Protein AF-A0A2N0NXT6-F1 (afdb_monomer_lite)

Foldseek 3Di:
DLVVVCVQPPLDDDPPDDNDDLVVLLVVVVVVVVVVDDPDLVVLLVNCVVCVVCCVPCVVSSLVSSCVNVPDDDSVVSVVVSVVVVVVVVPD

Structure (mmCIF, N/CA/C/O backbone):
data_AF-A0A2N0NXT6-F1
#
_entry.id   AF-A0A2N0NXT6-F1
#
loop_
_atom_site.group_PDB
_atom_site.id
_atom_site.type_symbol
_atom_site.label_atom_id
_atom_site.label_alt_id
_atom_site.label_comp_id
_atom_site.label_asym_id
_atom_site.label_entity_id
_atom_site.label_seq_id
_atom_site.pdbx_PDB_ins_code
_atom_site.Cartn_x
_atom_site.Cartn_y
_atom_site.Cartn_z
_atom_site.occupancy
_atom_site.B_iso_or_equiv
_atom_site.auth_seq_id
_atom_site.auth_comp_id
_atom_site.auth_asym_id
_atom_site.auth_atom_id
_atom_site.pdbx_PDB_model_num
ATOM 1 N N . MET A 1 1 ? -0.189 -9.521 5.772 1.00 83.12 1 MET A N 1
ATOM 2 C CA . MET A 1 1 ? -0.380 -8.556 4.663 1.00 83.12 1 MET A CA 1
ATOM 3 C C . MET A 1 1 ? 0.948 -8.136 4.039 1.00 83.12 1 MET A C 1
ATOM 5 O O . MET A 1 1 ? 1.040 -8.196 2.827 1.00 83.12 1 MET A O 1
ATOM 9 N N . GLN A 1 2 ? 1.989 -7.802 4.818 1.00 82.00 2 GLN A N 1
ATOM 10 C CA . GLN A 1 2 ? 3.315 -7.433 4.279 1.00 82.00 2 GLN A CA 1
ATOM 11 C C . GLN A 1 2 ? 3.912 -8.456 3.295 1.00 82.00 2 GLN A C 1
ATOM 13 O O . GLN A 1 2 ? 4.411 -8.059 2.252 1.00 82.00 2 GLN A O 1
ATOM 18 N N . GLY A 1 3 ? 3.801 -9.761 3.580 1.00 87.19 3 GLY A N 1
ATOM 19 C CA . GLY A 1 3 ? 4.289 -10.810 2.674 1.00 87.19 3 GLY A CA 1
ATOM 20 C C . GLY A 1 3 ? 3.689 -10.739 1.265 1.00 87.19 3 GLY A C 1
ATOM 21 O O . GLY A 1 3 ? 4.429 -10.797 0.295 1.00 87.19 3 GLY A O 1
ATOM 22 N N . GLU A 1 4 ? 2.377 -10.521 1.141 1.00 89.19 4 GLU A N 1
ATOM 23 C CA . GLU A 1 4 ? 1.732 -10.340 -0.171 1.00 89.19 4 GLU A CA 1
ATOM 24 C C . GLU A 1 4 ? 2.188 -9.057 -0.866 1.00 89.19 4 GLU A C 1
ATOM 26 O O . GLU A 1 4 ? 2.409 -9.044 -2.073 1.00 89.19 4 GLU A O 1
ATOM 31 N N . LEU A 1 5 ? 2.386 -7.974 -0.109 1.00 89.94 5 LEU A N 1
ATOM 32 C CA . LEU A 1 5 ? 2.908 -6.739 -0.687 1.00 89.94 5 LEU A CA 1
ATOM 33 C C . LEU A 1 5 ? 4.330 -6.917 -1.230 1.00 89.94 5 LEU A C 1
ATOM 35 O O . LEU A 1 5 ? 4.633 -6.329 -2.256 1.00 89.94 5 LEU A O 1
ATOM 39 N N . LEU A 1 6 ? 5.175 -7.748 -0.609 1.00 91.31 6 LEU A N 1
ATOM 40 C CA . LEU A 1 6 ? 6.506 -8.087 -1.137 1.00 91.31 6 LEU A CA 1
ATOM 41 C C . LEU A 1 6 ? 6.444 -8.916 -2.427 1.00 91.31 6 LEU A C 1
ATOM 43 O O . LEU A 1 6 ? 7.375 -8.863 -3.225 1.00 91.31 6 LEU A O 1
ATOM 47 N N . ILE A 1 7 ? 5.369 -9.679 -2.641 1.00 90.62 7 ILE A N 1
ATOM 48 C CA . ILE A 1 7 ? 5.150 -10.413 -3.896 1.00 90.62 7 ILE A CA 1
ATOM 49 C C . ILE A 1 7 ? 4.758 -9.438 -5.013 1.00 90.62 7 ILE A C 1
ATOM 51 O O . ILE A 1 7 ? 5.236 -9.558 -6.137 1.00 90.62 7 ILE A O 1
ATOM 55 N N . ILE A 1 8 ? 3.902 -8.461 -4.702 1.00 91.81 8 ILE A N 1
ATOM 56 C CA . ILE A 1 8 ? 3.437 -7.445 -5.659 1.00 91.81 8 ILE A CA 1
ATOM 57 C C . ILE A 1 8 ? 4.552 -6.432 -5.973 1.00 91.81 8 ILE A C 1
ATOM 59 O O . ILE A 1 8 ? 4.779 -6.080 -7.132 1.00 91.81 8 ILE A O 1
ATOM 63 N N . PHE A 1 9 ? 5.263 -5.993 -4.936 1.00 92.50 9 PHE A N 1
ATOM 64 C CA . PHE A 1 9 ? 6.336 -5.009 -4.969 1.00 92.50 9 PHE A CA 1
ATOM 65 C C . PHE A 1 9 ? 7.626 -5.647 -4.430 1.00 92.50 9 PHE A C 1
ATOM 67 O O . PHE A 1 9 ? 7.981 -5.457 -3.267 1.00 92.50 9 PHE A O 1
ATOM 74 N N . PRO A 1 10 ? 8.346 -6.435 -5.241 1.00 90.94 10 PRO A N 1
ATOM 75 C CA . PRO A 1 10 ? 9.596 -7.049 -4.809 1.00 90.94 10 PRO A CA 1
ATOM 76 C C . PRO A 1 10 ? 10.632 -5.965 -4.484 1.00 90.94 10 PRO A C 1
ATOM 78 O O . PRO A 1 10 ? 10.791 -5.053 -5.289 1.00 90.94 10 PRO A O 1
ATOM 81 N N . PRO A 1 11 ? 11.374 -6.040 -3.362 1.00 85.75 11 PRO A N 1
ATOM 82 C CA . PRO A 1 11 ? 12.351 -5.012 -2.976 1.00 85.75 11 PRO A CA 1
ATOM 83 C C . PRO A 1 11 ? 13.455 -4.836 -4.027 1.00 85.75 11 PRO A C 1
ATOM 85 O O . PRO A 1 11 ? 13.901 -3.721 -4.276 1.00 85.75 11 PRO A O 1
ATOM 88 N N . THR A 1 12 ? 13.814 -5.929 -4.703 1.00 88.12 12 THR A N 1
ATOM 89 C CA . THR A 1 12 ? 14.685 -5.929 -5.879 1.00 88.12 12 THR A CA 1
ATOM 90 C C . THR A 1 12 ? 13.909 -6.530 -7.050 1.00 88.12 12 THR A C 1
ATOM 92 O O . THR A 1 12 ? 13.863 -7.758 -7.172 1.00 88.12 12 THR A O 1
ATOM 95 N N . PRO A 1 13 ? 13.255 -5.708 -7.887 1.00 86.69 13 PRO A N 1
ATOM 96 C CA . PRO A 1 13 ? 12.541 -6.204 -9.052 1.00 86.69 13 PRO A CA 1
ATOM 97 C C . PRO A 1 13 ? 13.469 -6.952 -10.008 1.00 86.69 13 PRO A C 1
ATOM 99 O O . PRO A 1 13 ? 14.572 -6.495 -10.313 1.00 86.69 13 PRO A O 1
ATOM 102 N N . ALA A 1 14 ? 13.017 -8.110 -10.484 1.00 88.75 14 ALA A N 1
ATOM 103 C CA . ALA A 1 14 ? 13.671 -8.805 -11.582 1.00 88.75 14 ALA A CA 1
ATOM 104 C C . ALA A 1 14 ? 13.423 -8.056 -12.903 1.00 88.75 14 ALA A C 1
ATOM 106 O O . ALA A 1 14 ? 12.508 -7.243 -13.008 1.00 88.75 14 ALA A O 1
ATOM 107 N N . SER A 1 15 ? 14.229 -8.325 -13.930 1.00 89.06 15 SER A N 1
ATOM 108 C CA . SER A 1 15 ? 14.126 -7.635 -15.227 1.00 89.06 15 SER A CA 1
ATOM 109 C C . SER A 1 15 ? 12.794 -7.860 -15.953 1.00 89.06 15 SER A C 1
ATOM 111 O O . SER A 1 15 ? 12.441 -7.088 -16.837 1.00 89.06 15 SER A O 1
ATOM 113 N N . ASP A 1 16 ? 12.094 -8.943 -15.623 1.00 91.31 16 ASP A N 1
ATOM 114 C CA . ASP A 1 16 ? 10.778 -9.321 -16.140 1.00 91.31 16 ASP A CA 1
ATOM 115 C C . ASP A 1 16 ? 9.620 -8.839 -15.249 1.00 91.31 16 ASP A C 1
ATOM 117 O O . ASP A 1 16 ? 8.456 -9.061 -15.583 1.00 91.31 16 ASP A O 1
ATOM 121 N N . TRP A 1 17 ? 9.911 -8.164 -14.131 1.00 92.25 17 TRP A N 1
ATOM 122 C CA . TRP A 1 17 ? 8.876 -7.575 -13.292 1.00 92.25 17 TRP A CA 1
ATOM 123 C C . TRP A 1 17 ? 8.223 -6.388 -14.000 1.00 92.25 17 TRP A C 1
ATOM 125 O O . TRP A 1 17 ? 8.886 -5.448 -14.4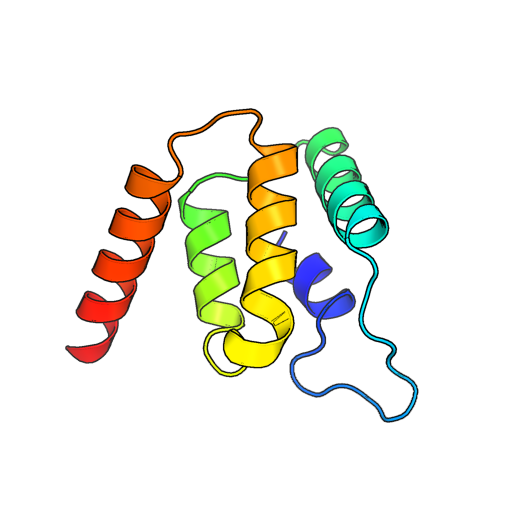40 1.00 92.25 17 TRP A O 1
ATOM 135 N N . SER A 1 18 ? 6.896 -6.419 -14.066 1.00 91.38 18 SER A N 1
ATOM 136 C CA . SER A 1 18 ? 6.076 -5.310 -14.537 1.00 91.38 18 SER A CA 1
ATOM 137 C C . SER A 1 18 ? 5.447 -4.581 -13.359 1.00 91.38 18 SER A C 1
ATOM 139 O O . SER A 1 18 ? 4.872 -5.224 -12.476 1.00 91.38 18 SER A O 1
ATOM 141 N N . PHE A 1 19 ? 5.471 -3.250 -13.399 1.00 92.75 19 PHE A N 1
ATOM 142 C CA . PHE A 1 19 ? 4.770 -2.424 -12.421 1.00 92.75 19 PHE A CA 1
ATOM 143 C C . PHE A 1 19 ? 3.274 -2.801 -12.371 1.00 92.75 19 PHE A C 1
ATOM 145 O O . PHE A 1 19 ? 2.638 -2.895 -13.427 1.00 92.75 19 PHE A O 1
ATOM 152 N N . PRO A 1 20 ? 2.699 -3.058 -11.183 1.00 93.12 20 PRO A N 1
ATOM 153 C CA . PRO A 1 20 ? 1.337 -3.562 -11.069 1.00 93.12 20 PRO A CA 1
ATOM 154 C C . PRO A 1 20 ? 0.298 -2.479 -11.375 1.00 93.12 20 PRO A C 1
ATOM 156 O O . PRO A 1 20 ? 0.491 -1.302 -11.080 1.00 93.12 20 PRO A O 1
ATOM 159 N N . PHE A 1 21 ? -0.853 -2.893 -11.904 1.00 94.56 21 PHE A N 1
ATOM 160 C CA . PHE A 1 21 ? -2.028 -2.026 -12.014 1.00 94.56 21 PHE A CA 1
ATOM 161 C C . PHE A 1 21 ? -2.717 -1.875 -10.656 1.00 94.56 21 PHE A C 1
ATOM 163 O O . PHE A 1 21 ? -2.759 -2.821 -9.864 1.00 94.56 21 PHE A O 1
ATOM 170 N N . ILE A 1 22 ? -3.308 -0.710 -10.392 1.00 94.25 22 ILE A N 1
ATOM 171 C CA . ILE A 1 22 ? -3.945 -0.418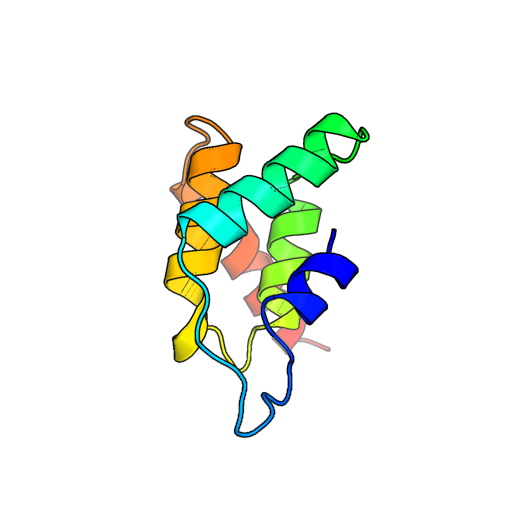 -9.102 1.00 94.25 22 ILE A CA 1
ATOM 172 C C . ILE A 1 22 ? -5.076 -1.403 -8.776 1.00 94.25 22 ILE A C 1
ATOM 174 O O . ILE A 1 22 ? -5.195 -1.856 -7.638 1.00 94.25 22 ILE A O 1
ATOM 178 N N . GLU A 1 23 ? -5.849 -1.829 -9.775 1.00 95.69 23 GLU A N 1
ATOM 179 C CA . GLU A 1 23 ? -6.935 -2.799 -9.624 1.00 95.69 23 GLU A CA 1
ATOM 180 C C . GLU A 1 23 ? -6.420 -4.158 -9.140 1.00 95.69 23 GLU A C 1
ATOM 182 O O . GLU A 1 23 ? -7.086 -4.831 -8.349 1.00 95.69 23 GLU A O 1
ATOM 187 N N . MET A 1 24 ? -5.217 -4.554 -9.568 1.00 94.88 24 MET A N 1
ATOM 188 C CA . MET A 1 24 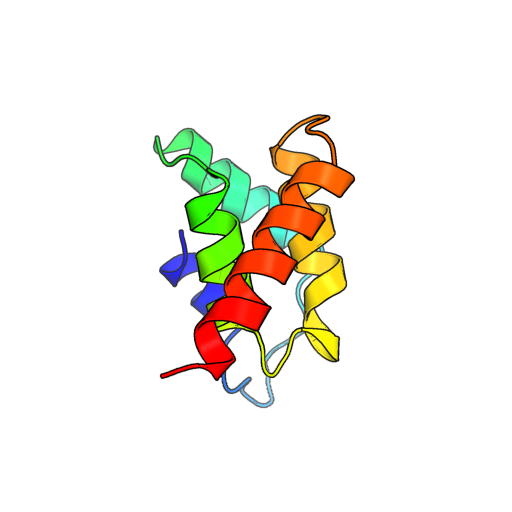? -4.570 -5.783 -9.109 1.00 94.88 24 MET A CA 1
ATOM 189 C C . MET A 1 24 ? -4.181 -5.669 -7.633 1.00 94.88 24 MET A C 1
ATOM 191 O O . MET A 1 24 ? -4.454 -6.589 -6.861 1.00 94.88 24 MET A O 1
ATOM 195 N N . VAL A 1 25 ? -3.599 -4.538 -7.220 1.00 95.19 25 VAL A N 1
ATOM 196 C CA . VAL A 1 25 ? -3.220 -4.294 -5.817 1.00 95.19 25 VAL A CA 1
ATOM 197 C C . VAL A 1 25 ? -4.458 -4.303 -4.916 1.00 95.19 25 VAL A C 1
ATOM 199 O O . VAL A 1 25 ? -4.481 -5.004 -3.904 1.00 95.19 25 VAL A O 1
ATOM 202 N N . ILE A 1 26 ? -5.518 -3.594 -5.314 1.00 94.81 26 ILE A N 1
ATOM 203 C CA . ILE A 1 26 ? -6.797 -3.560 -4.592 1.00 94.81 26 ILE A CA 1
ATOM 204 C C . ILE A 1 26 ? -7.393 -4.966 -4.487 1.00 94.81 26 ILE A C 1
ATOM 206 O O . ILE A 1 26 ? -7.793 -5.372 -3.397 1.00 94.81 26 ILE A O 1
ATOM 210 N N . SER A 1 27 ? -7.416 -5.729 -5.583 1.00 95.12 27 SER A N 1
ATOM 211 C CA . SER A 1 27 ? -7.968 -7.091 -5.590 1.00 95.12 27 SER A CA 1
ATOM 212 C C . SER A 1 27 ? -7.236 -8.001 -4.603 1.00 95.12 27 SER A C 1
ATOM 214 O O . SER A 1 27 ? -7.879 -8.679 -3.805 1.00 95.12 27 SER A O 1
ATOM 216 N N . ARG A 1 28 ? -5.897 -7.952 -4.568 1.00 94.69 28 ARG A N 1
ATOM 217 C CA . ARG A 1 28 ? -5.091 -8.725 -3.606 1.00 94.69 28 ARG A CA 1
ATOM 218 C C . ARG A 1 28 ? -5.329 -8.306 -2.157 1.00 94.69 28 ARG A C 1
ATOM 220 O O . ARG A 1 28 ? -5.448 -9.153 -1.273 1.00 94.69 28 ARG A O 1
ATOM 227 N N . LEU A 1 29 ? -5.439 -7.006 -1.893 1.00 93.88 29 LEU A N 1
ATOM 228 C CA . LEU A 1 29 ? -5.766 -6.512 -0.554 1.00 93.88 29 LEU A CA 1
ATOM 229 C C . LEU A 1 29 ? -7.178 -6.932 -0.118 1.00 93.88 29 LEU A C 1
ATOM 231 O O . LEU A 1 29 ? -7.369 -7.311 1.039 1.00 93.88 29 LEU A O 1
ATOM 235 N N . ALA A 1 30 ? -8.149 -6.911 -1.033 1.00 94.25 30 ALA A N 1
ATOM 236 C CA . ALA A 1 30 ? -9.512 -7.364 -0.779 1.00 94.25 30 ALA A CA 1
ATOM 237 C C . ALA A 1 30 ? -9.577 -8.876 -0.506 1.00 94.25 30 ALA A C 1
ATOM 239 O O . ALA A 1 30 ? -10.268 -9.292 0.422 1.00 94.25 30 ALA A O 1
ATOM 240 N N . GLU A 1 31 ? -8.820 -9.696 -1.245 1.00 95.12 31 GLU A N 1
ATOM 241 C CA . GLU A 1 31 ? -8.675 -11.137 -0.984 1.00 95.12 31 GLU A CA 1
ATOM 242 C C . GLU A 1 31 ? -8.198 -11.397 0.449 1.00 95.12 31 GLU A C 1
ATOM 244 O O . GLU A 1 31 ? -8.813 -12.175 1.178 1.00 95.12 31 GLU A O 1
ATOM 249 N N . LEU A 1 32 ? -7.157 -10.691 0.898 1.00 93.75 32 LEU A N 1
ATOM 250 C CA . LEU A 1 32 ? -6.668 -10.805 2.272 1.00 93.75 32 LEU A CA 1
ATOM 251 C C . LEU A 1 32 ? -7.728 -10.398 3.299 1.00 93.75 32 LEU A C 1
ATOM 253 O O . LEU A 1 32 ? -7.889 -11.062 4.322 1.00 93.75 32 LEU A O 1
ATOM 257 N N . ILE A 1 33 ? -8.478 -9.331 3.042 1.00 92.88 33 ILE A N 1
ATOM 258 C CA . ILE A 1 33 ? -9.552 -8.910 3.949 1.00 92.88 33 ILE A CA 1
ATOM 259 C C . ILE A 1 33 ? -10.651 -9.968 4.038 1.00 92.88 33 ILE A C 1
ATOM 261 O O . ILE A 1 33 ? -11.100 -10.291 5.137 1.00 92.88 33 ILE A O 1
ATOM 265 N N . ASN A 1 34 ? -11.021 -10.576 2.911 1.00 94.12 34 ASN A N 1
ATOM 266 C CA . ASN A 1 34 ? -11.993 -11.668 2.871 1.00 94.12 34 ASN A CA 1
ATOM 267 C C . ASN A 1 34 ? -11.506 -12.922 3.621 1.00 94.12 34 ASN A C 1
ATOM 269 O O . ASN A 1 34 ? -12.324 -13.676 4.142 1.00 94.12 34 ASN A O 1
ATOM 273 N N . LEU A 1 35 ? -10.189 -13.123 3.736 1.00 94.94 35 LEU A N 1
ATOM 274 C CA . LEU A 1 35 ? -9.572 -14.173 4.558 1.00 94.94 35 LEU A CA 1
ATOM 275 C C . LEU A 1 35 ? -9.486 -13.816 6.056 1.00 94.94 35 LEU A C 1
ATOM 277 O O . LEU A 1 35 ? -8.960 -14.599 6.847 1.00 94.94 35 LEU A O 1
ATOM 281 N N . GLY A 1 36 ? -9.997 -12.652 6.464 1.00 93.69 36 GLY A N 1
ATOM 282 C CA . GLY A 1 36 ? -10.032 -12.202 7.856 1.00 93.69 36 GLY A CA 1
ATOM 283 C C . GLY A 1 36 ? -8.849 -11.329 8.277 1.00 93.69 36 GLY A C 1
ATOM 284 O O . GLY A 1 36 ? -8.744 -10.973 9.454 1.00 93.69 36 GLY A O 1
ATOM 285 N N . PHE A 1 37 ? -7.963 -10.945 7.351 1.00 92.19 37 PHE A N 1
ATOM 286 C CA . PHE A 1 37 ? -6.960 -9.921 7.640 1.00 92.19 37 PHE A CA 1
ATOM 287 C C . PHE A 1 37 ? -7.610 -8.534 7.734 1.00 92.19 37 PHE A C 1
ATOM 289 O O . PHE A 1 37 ? -8.682 -8.272 7.200 1.00 92.19 37 PHE A O 1
ATOM 296 N N . SER A 1 38 ? -6.947 -7.610 8.427 1.00 90.06 38 SER A N 1
ATOM 297 C CA . SER A 1 38 ? -7.445 -6.248 8.612 1.00 90.06 38 SER A CA 1
ATOM 298 C C . SER A 1 38 ? -6.344 -5.243 8.306 1.00 90.06 38 SER A C 1
ATOM 300 O O . SER A 1 38 ? -5.267 -5.295 8.904 1.00 90.06 38 SER A O 1
ATOM 302 N N . LEU A 1 39 ? -6.634 -4.314 7.394 1.00 88.62 39 LEU A N 1
ATOM 303 C CA . LEU A 1 39 ? -5.741 -3.224 7.013 1.00 88.62 39 LEU A CA 1
ATOM 304 C C . LEU A 1 39 ? -5.822 -2.082 8.041 1.00 88.62 39 LEU A C 1
ATOM 306 O O . LEU A 1 39 ? -6.417 -1.031 7.807 1.00 88.62 39 LEU A O 1
ATOM 310 N N . LYS A 1 40 ? -5.275 -2.332 9.231 1.00 89.25 40 LYS A N 1
ATOM 311 C CA . LYS A 1 40 ? -5.197 -1.351 10.321 1.00 89.25 40 LYS A CA 1
ATOM 312 C C . LYS A 1 40 ? -4.103 -0.317 10.052 1.00 89.25 40 LYS A C 1
ATOM 314 O O . LYS A 1 40 ? -3.167 -0.580 9.303 1.00 89.25 40 LYS A O 1
ATOM 319 N N . ASP A 1 41 ? -4.175 0.822 10.739 1.00 87.44 41 ASP A N 1
ATOM 320 C CA . ASP A 1 41 ? -3.187 1.900 10.601 1.00 87.44 41 ASP A CA 1
ATOM 321 C C . ASP A 1 41 ? -1.740 1.420 10.820 1.00 87.44 41 ASP A C 1
ATOM 323 O O . ASP A 1 41 ? -0.859 1.826 10.073 1.00 87.44 41 ASP A O 1
ATOM 327 N N . ASN A 1 42 ? -1.486 0.532 11.791 1.00 87.06 42 ASN A N 1
ATOM 328 C CA . ASN A 1 42 ? -0.143 -0.015 12.015 1.00 87.06 42 ASN A CA 1
ATOM 329 C C . ASN A 1 42 ? 0.332 -0.880 10.840 1.00 87.06 42 ASN A C 1
ATOM 331 O O . ASN A 1 42 ? 1.463 -0.735 10.414 1.00 87.06 42 ASN A O 1
ATOM 335 N N . VAL A 1 43 ? -0.546 -1.702 10.255 1.00 89.62 43 VAL A N 1
ATOM 336 C CA . VAL A 1 43 ? -0.214 -2.515 9.072 1.00 89.62 43 VAL A CA 1
ATOM 337 C C . VAL A 1 43 ? 0.144 -1.630 7.877 1.00 89.62 43 VAL A C 1
ATOM 339 O O . VAL A 1 43 ? 1.051 -1.967 7.121 1.00 89.62 43 VAL A O 1
ATOM 342 N N . ILE A 1 44 ? -0.553 -0.502 7.710 1.00 89.62 44 ILE A N 1
ATOM 343 C CA . ILE A 1 44 ? -0.248 0.475 6.658 1.00 89.62 44 ILE A CA 1
ATOM 344 C C . ILE A 1 44 ? 1.108 1.139 6.919 1.00 89.62 44 ILE A C 1
ATOM 346 O O . ILE A 1 44 ? 1.937 1.195 6.019 1.00 89.62 44 ILE A O 1
ATOM 350 N N . ILE A 1 45 ? 1.346 1.613 8.145 1.00 88.50 45 ILE A N 1
ATOM 351 C CA . ILE A 1 45 ? 2.612 2.247 8.535 1.00 88.50 45 ILE A CA 1
ATOM 352 C C . ILE A 1 45 ? 3.783 1.273 8.348 1.00 88.50 45 ILE A C 1
ATOM 354 O O . ILE A 1 45 ? 4.768 1.629 7.707 1.00 88.50 45 ILE A O 1
ATOM 358 N N . ASP A 1 46 ? 3.647 0.029 8.811 1.00 88.94 46 ASP A N 1
ATOM 359 C CA . ASP A 1 46 ? 4.671 -1.008 8.672 1.00 88.94 46 ASP A CA 1
ATOM 360 C C . ASP A 1 46 ? 4.948 -1.349 7.196 1.00 88.94 46 ASP A C 1
ATOM 362 O O . ASP A 1 46 ? 6.082 -1.649 6.825 1.00 88.94 46 ASP A O 1
ATOM 366 N N . ALA A 1 47 ? 3.925 -1.314 6.333 1.00 90.25 47 ALA A N 1
ATOM 367 C CA . ALA A 1 47 ? 4.093 -1.508 4.894 1.00 90.25 47 ALA A CA 1
ATOM 368 C C . ALA A 1 47 ? 4.821 -0.329 4.235 1.00 90.25 47 ALA A C 1
ATOM 370 O O . ALA A 1 47 ? 5.719 -0.549 3.428 1.00 90.25 47 ALA A O 1
ATOM 371 N N . LEU A 1 48 ? 4.473 0.910 4.592 1.00 89.75 48 LEU A N 1
ATOM 372 C CA . LEU A 1 48 ? 5.147 2.100 4.070 1.00 89.75 48 LEU A CA 1
ATOM 373 C C . LEU A 1 48 ? 6.619 2.147 4.500 1.00 89.75 48 LEU A C 1
ATOM 375 O O . LEU A 1 48 ? 7.474 2.433 3.670 1.00 89.75 48 LEU A O 1
ATOM 379 N N . HIS A 1 49 ? 6.931 1.787 5.749 1.00 88.19 49 HIS A N 1
ATOM 380 C CA . HIS A 1 49 ? 8.317 1.647 6.211 1.00 88.19 49 HIS A CA 1
ATOM 381 C C . HIS A 1 49 ? 9.082 0.563 5.452 1.00 88.19 49 HIS A C 1
ATOM 383 O O . HIS A 1 49 ? 10.223 0.769 5.051 1.00 88.19 49 HIS A O 1
ATOM 389 N N . MET A 1 50 ? 8.453 -0.587 5.201 1.00 89.19 50 MET A N 1
ATOM 390 C CA . MET A 1 50 ? 9.078 -1.676 4.444 1.00 89.19 50 MET A CA 1
ATOM 391 C C . MET A 1 50 ? 9.503 -1.246 3.030 1.00 89.19 50 MET A C 1
ATOM 393 O O . MET A 1 50 ? 10.488 -1.758 2.498 1.00 89.19 50 MET A O 1
ATOM 397 N N . PHE A 1 51 ? 8.789 -0.286 2.441 1.00 90.44 51 PHE A N 1
ATOM 398 C CA . PHE A 1 51 ? 9.056 0.248 1.109 1.00 90.44 51 PHE A CA 1
ATOM 399 C C . PHE A 1 51 ? 9.649 1.654 1.102 1.00 90.44 51 PHE A C 1
ATOM 401 O O . PHE A 1 51 ? 9.685 2.260 0.039 1.00 90.44 51 PHE A O 1
ATOM 408 N N . GLU A 1 52 ? 10.145 2.164 2.234 1.00 89.38 52 GLU A N 1
ATOM 409 C CA . GLU A 1 52 ? 10.590 3.559 2.385 1.00 89.38 52 GLU A CA 1
ATOM 410 C C . GLU A 1 52 ? 11.519 4.022 1.250 1.00 89.38 52 GLU A C 1
ATOM 412 O O . GLU A 1 52 ? 11.299 5.064 0.640 1.00 89.38 52 GLU A O 1
ATOM 417 N N . HIS A 1 53 ? 12.493 3.181 0.898 1.00 89.75 53 HIS A N 1
ATOM 418 C CA . HIS A 1 53 ? 13.481 3.412 -0.161 1.00 89.75 53 HIS A CA 1
ATOM 419 C C . HIS A 1 53 ? 12.930 3.405 -1.600 1.00 89.75 53 HIS A C 1
ATOM 421 O O . HIS A 1 53 ? 13.679 3.716 -2.520 1.00 89.75 53 HIS A O 1
ATOM 427 N N . ARG A 1 54 ? 11.668 3.009 -1.800 1.00 91.44 54 ARG A N 1
ATOM 428 C CA . ARG A 1 54 ? 10.971 2.948 -3.099 1.00 91.44 54 ARG A CA 1
ATOM 429 C C . ARG A 1 54 ? 9.644 3.702 -3.099 1.00 91.44 54 ARG A C 1
ATOM 431 O O . ARG A 1 54 ? 8.849 3.548 -4.024 1.00 91.44 54 ARG A O 1
ATOM 438 N N . LEU A 1 55 ? 9.347 4.489 -2.062 1.00 91.19 55 LEU A N 1
ATOM 439 C CA . LEU A 1 55 ? 8.083 5.229 -1.995 1.00 91.19 55 LEU A CA 1
ATOM 440 C C . LEU A 1 55 ? 7.942 6.255 -3.128 1.00 91.19 55 LEU A C 1
ATOM 442 O O . LEU A 1 55 ? 6.821 6.573 -3.506 1.00 91.19 55 LEU A O 1
ATOM 446 N N . ASP A 1 56 ? 9.045 6.732 -3.697 1.00 92.06 56 ASP A N 1
ATOM 447 C CA . ASP A 1 56 ? 9.058 7.570 -4.899 1.00 92.06 56 ASP A CA 1
ATOM 448 C C . ASP A 1 56 ? 8.540 6.841 -6.149 1.00 92.06 56 ASP A C 1
ATOM 450 O O . ASP A 1 56 ? 7.972 7.468 -7.039 1.00 92.06 56 ASP A O 1
ATOM 454 N N . GLU A 1 57 ? 8.704 5.520 -6.207 1.00 92.75 57 GLU A N 1
ATOM 455 C CA . GLU A 1 57 ? 8.275 4.683 -7.326 1.00 92.75 57 GLU A CA 1
ATOM 456 C C . GLU A 1 57 ? 6.871 4.096 -7.109 1.00 92.75 57 GLU A C 1
ATOM 458 O O . GLU A 1 57 ? 6.046 4.094 -8.021 1.00 92.75 57 GLU A O 1
ATOM 463 N N . ILE A 1 58 ? 6.594 3.570 -5.910 1.00 93.50 58 ILE A N 1
ATOM 464 C CA . ILE A 1 58 ? 5.383 2.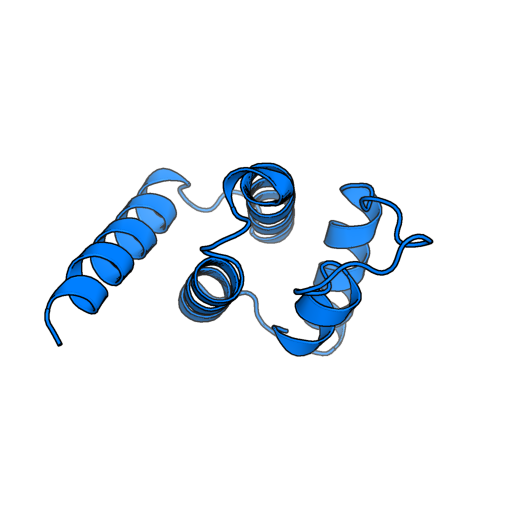773 -5.629 1.00 93.50 58 ILE A CA 1
ATOM 465 C C . ILE A 1 58 ? 4.460 3.393 -4.571 1.00 93.50 58 ILE A C 1
ATOM 467 O O . ILE A 1 58 ? 3.413 2.822 -4.258 1.00 93.50 58 ILE A O 1
ATOM 471 N N . GLY A 1 59 ? 4.831 4.535 -3.987 1.00 92.06 59 GLY A N 1
ATOM 472 C CA . GLY A 1 59 ? 4.107 5.138 -2.867 1.00 92.06 59 GLY A CA 1
ATOM 473 C C . GLY A 1 59 ? 2.681 5.543 -3.226 1.00 92.06 59 GLY A C 1
ATOM 474 O O . GLY A 1 59 ? 1.760 5.199 -2.487 1.00 92.06 59 GLY A O 1
ATOM 475 N N . ASP A 1 60 ? 2.488 6.192 -4.378 1.00 92.12 60 ASP A N 1
ATOM 476 C CA . ASP A 1 60 ? 1.173 6.670 -4.824 1.00 92.12 60 ASP A CA 1
ATOM 477 C C . ASP A 1 60 ? 0.186 5.509 -5.011 1.00 92.12 60 ASP A C 1
ATOM 479 O O . ASP A 1 60 ? -0.900 5.509 -4.431 1.00 92.12 60 ASP A O 1
ATOM 483 N N . ILE A 1 61 ? 0.590 4.455 -5.732 1.00 94.56 61 ILE A N 1
ATOM 484 C CA . ILE A 1 61 ? -0.273 3.289 -5.975 1.00 94.56 61 ILE A CA 1
ATOM 485 C C . ILE A 1 61 ? -0.582 2.513 -4.687 1.00 94.56 61 ILE A C 1
ATOM 487 O O . ILE A 1 61 ? -1.711 2.051 -4.503 1.00 94.56 61 ILE A O 1
ATOM 491 N N . LEU A 1 62 ? 0.391 2.375 -3.777 1.00 92.56 62 LEU A N 1
ATOM 492 C CA . LEU A 1 62 ? 0.176 1.746 -2.472 1.00 92.56 62 LEU A CA 1
ATOM 493 C C . LEU A 1 62 ? -0.824 2.552 -1.644 1.00 92.56 62 LEU A C 1
ATOM 495 O O . LEU A 1 62 ? -1.756 1.987 -1.068 1.00 92.56 62 LEU A O 1
ATOM 499 N N . TRP A 1 63 ? -0.636 3.869 -1.599 1.00 91.00 63 TRP A N 1
ATOM 500 C CA . TRP A 1 63 ? -1.490 4.771 -0.846 1.00 91.00 63 TRP A CA 1
ATOM 501 C C . TRP A 1 63 ? -2.926 4.766 -1.370 1.00 91.00 63 TRP A C 1
ATOM 503 O O . TRP A 1 63 ? -3.860 4.565 -0.588 1.00 91.00 63 TRP A O 1
ATOM 513 N N . ASP A 1 64 ? -3.108 4.890 -2.683 1.00 91.62 64 ASP A N 1
ATOM 514 C CA . ASP A 1 64 ? -4.426 4.875 -3.316 1.00 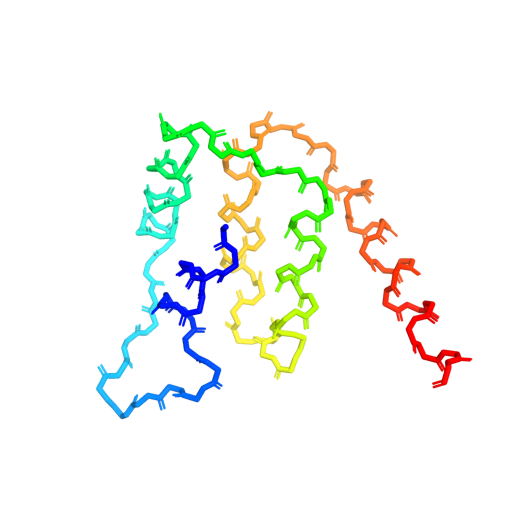91.62 64 ASP A CA 1
ATOM 515 C C . ASP A 1 64 ? -5.142 3.537 -3.107 1.00 91.62 64 ASP A C 1
ATOM 517 O O . ASP A 1 64 ? -6.331 3.513 -2.774 1.00 91.62 64 ASP A O 1
ATOM 521 N N . ALA A 1 65 ? -4.423 2.413 -3.201 1.00 93.06 65 ALA A N 1
ATOM 522 C CA . ALA A 1 65 ? -4.991 1.099 -2.921 1.00 93.06 65 ALA A CA 1
ATOM 523 C C . ALA A 1 65 ? -5.436 0.965 -1.453 1.00 93.06 65 ALA A C 1
ATOM 525 O O . ALA A 1 65 ? -6.529 0.460 -1.176 1.00 93.06 65 ALA A O 1
ATOM 526 N N . PHE A 1 66 ? -4.640 1.458 -0.496 1.00 91.31 66 PHE A N 1
ATOM 527 C CA . PHE A 1 66 ? -5.033 1.474 0.915 1.00 91.31 66 PHE A CA 1
ATOM 528 C C . PHE A 1 66 ? -6.268 2.345 1.160 1.00 91.31 66 PHE A C 1
ATOM 530 O O . PHE A 1 66 ? -7.158 1.945 1.916 1.00 91.31 66 PHE A O 1
ATOM 537 N N . LEU A 1 67 ? -6.357 3.511 0.517 1.00 89.00 67 LEU A N 1
ATOM 538 C CA . LEU A 1 67 ? -7.516 4.395 0.626 1.00 89.00 67 LEU A CA 1
ATOM 539 C C . LEU A 1 67 ? -8.781 3.779 0.025 1.00 89.00 67 LEU A C 1
ATOM 541 O O . LEU A 1 67 ? -9.838 3.843 0.660 1.00 89.00 67 LEU A O 1
ATOM 545 N N . ALA A 1 68 ? -8.668 3.152 -1.148 1.00 90.44 68 ALA A N 1
ATOM 546 C CA . ALA A 1 68 ? -9.774 2.471 -1.815 1.00 90.44 68 ALA A CA 1
ATOM 547 C C . ALA A 1 68 ? -10.369 1.367 -0.929 1.00 90.44 68 ALA A C 1
ATOM 549 O O . ALA A 1 68 ? -11.585 1.263 -0.778 1.00 90.44 68 ALA A O 1
ATOM 550 N N . ILE A 1 69 ? -9.508 0.595 -0.266 1.00 88.94 69 ILE A N 1
ATOM 551 C CA . ILE A 1 69 ? -9.918 -0.463 0.658 1.00 88.94 69 ILE A CA 1
ATOM 552 C C . ILE A 1 69 ? -10.516 0.103 1.953 1.00 88.94 69 ILE A C 1
ATOM 554 O O . ILE A 1 69 ? -11.519 -0.406 2.455 1.00 88.94 69 ILE A O 1
ATOM 558 N N . ARG A 1 70 ? -9.933 1.173 2.506 1.00 83.88 70 ARG A N 1
ATOM 559 C CA . ARG A 1 70 ? -10.346 1.737 3.802 1.00 83.88 70 ARG A CA 1
ATOM 560 C C . ARG A 1 70 ? -11.647 2.546 3.739 1.00 83.88 70 ARG A C 1
ATOM 562 O O . ARG A 1 70 ? -12.111 2.974 4.790 1.00 83.88 70 ARG A O 1
ATOM 569 N N . SER A 1 71 ? -12.236 2.756 2.556 1.00 66.62 71 SER A N 1
ATOM 570 C CA . SER A 1 71 ? -13.539 3.417 2.359 1.00 66.62 71 SER A CA 1
ATOM 571 C C . SER A 1 71 ? -13.727 4.675 3.233 1.00 66.62 71 SER A C 1
ATOM 573 O O . SER A 1 71 ? -14.488 4.675 4.198 1.00 66.62 71 SER A O 1
ATOM 575 N N . GLY A 1 72 ? -13.021 5.767 2.915 1.00 60.59 72 GLY A N 1
ATOM 576 C CA . GLY A 1 72 ? -13.328 7.101 3.466 1.00 60.59 72 GLY A CA 1
ATOM 577 C C . GLY A 1 72 ? -12.658 7.485 4.792 1.00 60.59 72 GLY A C 1
ATOM 578 O O . GLY A 1 72 ? -13.031 8.486 5.404 1.00 60.59 72 GLY A O 1
ATOM 579 N N . GLY A 1 73 ? -11.651 6.739 5.254 1.00 61.47 73 GLY A N 1
ATOM 580 C CA . GLY A 1 73 ? -10.852 7.165 6.407 1.00 61.47 73 GLY A CA 1
ATOM 581 C C . GLY A 1 73 ? -10.133 8.499 6.151 1.00 61.47 73 GLY A C 1
ATOM 582 O O . GLY A 1 73 ? -9.619 8.726 5.060 1.00 61.47 73 GLY A O 1
ATOM 583 N N . ASN A 1 74 ? -10.042 9.365 7.167 1.00 70.75 74 ASN A N 1
ATOM 584 C CA . ASN A 1 74 ? -9.370 10.664 7.057 1.00 70.75 74 ASN A CA 1
ATOM 585 C C . ASN A 1 74 ? -7.901 10.486 6.612 1.00 70.75 74 ASN A C 1
ATOM 587 O O . ASN A 1 74 ? -7.071 9.950 7.351 1.00 70.75 74 ASN A O 1
ATOM 591 N N . VAL A 1 75 ? -7.603 10.913 5.383 1.00 72.00 75 VAL A N 1
ATOM 592 C CA . VAL A 1 75 ? -6.285 10.804 4.733 1.00 72.00 75 VAL A CA 1
ATOM 593 C C . VAL A 1 75 ? -5.216 11.531 5.553 1.00 72.00 75 VAL A C 1
ATOM 595 O O . VAL A 1 75 ? -4.136 10.992 5.793 1.00 72.00 75 VAL A O 1
ATOM 598 N N . TYR A 1 76 ? -5.552 12.712 6.079 1.00 75.94 76 TYR A N 1
ATOM 599 C CA . TYR A 1 76 ? -4.635 13.538 6.862 1.00 75.94 76 TYR A CA 1
ATOM 600 C C . TYR A 1 76 ? -4.221 12.880 8.177 1.00 75.94 76 TYR A C 1
ATOM 602 O O . TYR A 1 76 ? -3.066 12.995 8.580 1.00 75.94 76 TYR A O 1
ATOM 610 N N . SER A 1 77 ? -5.135 12.179 8.859 1.00 80.06 77 SER A N 1
ATOM 611 C CA . SER A 1 77 ? -4.803 11.547 10.141 1.00 80.06 77 SER A CA 1
ATOM 612 C C . SER A 1 77 ? -3.839 10.374 9.970 1.00 80.06 77 SER A C 1
ATOM 614 O O . SER A 1 77 ? -2.973 10.174 10.819 1.00 80.06 77 SER A O 1
ATOM 616 N N . LEU A 1 78 ? -3.956 9.629 8.868 1.00 78.31 78 LEU A N 1
ATOM 617 C CA . LEU A 1 78 ? -3.055 8.526 8.551 1.00 78.31 78 LEU A CA 1
ATOM 618 C C . LEU A 1 78 ? -1.682 9.044 8.116 1.00 78.31 78 LEU A C 1
ATOM 620 O O . LEU A 1 78 ? -0.676 8.594 8.660 1.00 78.31 78 LEU A O 1
ATOM 624 N N . ALA A 1 79 ? -1.645 10.040 7.225 1.00 79.94 79 ALA A N 1
ATOM 625 C CA . ALA A 1 79 ? -0.398 10.671 6.801 1.00 79.94 79 ALA A CA 1
ATOM 626 C C . ALA A 1 79 ? 0.365 11.242 8.006 1.00 79.94 79 ALA A C 1
ATOM 628 O O . ALA A 1 79 ? 1.546 10.964 8.187 1.00 79.94 79 ALA A O 1
ATOM 629 N N . LEU A 1 80 ? -0.322 11.958 8.904 1.00 83.31 80 LEU A N 1
ATOM 630 C CA . LEU A 1 80 ? 0.295 12.511 10.111 1.00 83.31 80 LEU A CA 1
ATOM 631 C C . LEU A 1 80 ? 0.849 11.428 11.051 1.00 83.31 80 LEU A C 1
ATOM 633 O O . LEU A 1 80 ? 1.894 11.641 11.666 1.00 83.31 80 LEU A O 1
ATOM 637 N N . LYS A 1 81 ? 0.163 10.285 11.195 1.00 83.50 81 LYS A N 1
ATOM 638 C CA . LYS A 1 81 ? 0.671 9.152 11.989 1.00 83.50 81 LYS A CA 1
ATOM 639 C C . LYS A 1 81 ? 1.933 8.567 11.365 1.00 83.50 81 LYS A C 1
ATOM 641 O O . LYS A 1 81 ? 2.905 8.391 12.087 1.00 83.50 81 LYS A O 1
ATOM 646 N N . PHE A 1 82 ? 1.928 8.338 10.053 1.00 81.44 82 PHE A N 1
ATOM 647 C CA . PHE A 1 82 ? 3.102 7.852 9.332 1.00 81.44 82 PHE A CA 1
ATOM 648 C C . PHE A 1 82 ? 4.295 8.805 9.483 1.00 81.44 82 PHE A C 1
ATOM 650 O O . PHE A 1 82 ? 5.343 8.386 9.959 1.00 81.44 82 PHE A O 1
ATOM 657 N N . PHE A 1 83 ? 4.114 10.104 9.212 1.00 82.00 83 PHE A N 1
ATOM 658 C CA . PHE A 1 83 ? 5.176 11.103 9.393 1.00 82.00 83 PHE A CA 1
ATOM 659 C C . PHE A 1 83 ? 5.729 11.129 10.822 1.00 82.00 83 PHE A C 1
ATOM 661 O O . PHE A 1 83 ? 6.935 11.244 11.021 1.00 82.00 83 PHE A O 1
ATOM 668 N N . ARG A 1 84 ? 4.865 11.004 11.839 1.00 85.31 84 ARG A N 1
ATOM 669 C CA . ARG A 1 84 ? 5.316 10.938 13.236 1.00 85.31 84 ARG A CA 1
ATOM 670 C C . ARG A 1 84 ? 6.164 9.703 13.520 1.00 85.31 84 ARG A C 1
ATOM 672 O O . ARG A 1 84 ? 7.113 9.827 14.285 1.00 85.31 84 ARG A O 1
ATOM 679 N N . GLU A 1 85 ? 5.814 8.545 12.968 1.00 81.94 85 GLU A N 1
ATOM 680 C CA . GLU A 1 85 ? 6.612 7.323 13.131 1.00 81.94 85 GLU A CA 1
ATOM 681 C C . GLU A 1 85 ? 7.942 7.413 12.372 1.00 81.94 85 GLU A C 1
ATOM 683 O O . GLU A 1 85 ? 8.985 7.138 12.963 1.00 81.94 85 GLU A O 1
ATOM 688 N N . ALA A 1 86 ? 7.943 7.938 11.143 1.00 77.50 86 ALA A N 1
ATOM 689 C CA . ALA A 1 86 ? 9.167 8.205 10.384 1.00 77.50 86 ALA A CA 1
ATOM 690 C C . ALA A 1 86 ? 10.151 9.099 11.162 1.00 77.50 86 ALA A C 1
ATOM 692 O O . ALA A 1 86 ? 11.296 8.715 11.386 1.00 77.50 86 ALA A O 1
ATOM 693 N N . CYS A 1 87 ? 9.688 10.230 11.709 1.00 76.50 87 CYS A N 1
ATOM 694 C CA . CYS A 1 87 ? 10.543 11.122 12.502 1.00 76.50 87 CYS A CA 1
ATOM 695 C C . CYS A 1 87 ? 10.985 10.542 13.862 1.00 76.50 87 CYS A C 1
ATOM 697 O O . CYS A 1 87 ? 11.908 11.074 14.481 1.00 76.50 87 CYS A O 1
ATOM 699 N N . LYS A 1 88 ? 10.324 9.499 14.383 1.00 77.25 88 LYS A N 1
ATOM 700 C CA . LYS A 1 88 ? 10.787 8.793 15.593 1.00 77.25 88 LYS A CA 1
ATOM 701 C C . LYS A 1 88 ? 11.918 7.819 15.279 1.00 77.25 88 LYS A C 1
ATOM 703 O O . LYS A 1 88 ? 12.793 7.650 16.124 1.00 77.25 88 LYS A O 1
ATOM 708 N N . SER A 1 89 ? 11.893 7.199 14.100 1.00 60.00 89 SER A N 1
ATOM 709 C CA . SER A 1 89 ? 12.886 6.205 13.686 1.00 60.00 89 SER A CA 1
ATOM 710 C C . SER A 1 89 ? 14.295 6.796 13.536 1.00 60.00 89 SER A C 1
ATOM 712 O O . SER A 1 89 ? 15.269 6.101 13.794 1.00 60.00 89 SER A O 1
ATOM 714 N N . GLU A 1 90 ? 14.424 8.089 13.217 1.00 56.91 90 GLU A N 1
ATOM 715 C CA . GLU A 1 90 ? 15.719 8.785 13.072 1.00 56.91 90 GLU A CA 1
ATOM 716 C C . GLU A 1 90 ? 16.467 9.052 14.400 1.00 56.91 90 GLU A C 1
ATOM 718 O O . GLU A 1 90 ? 1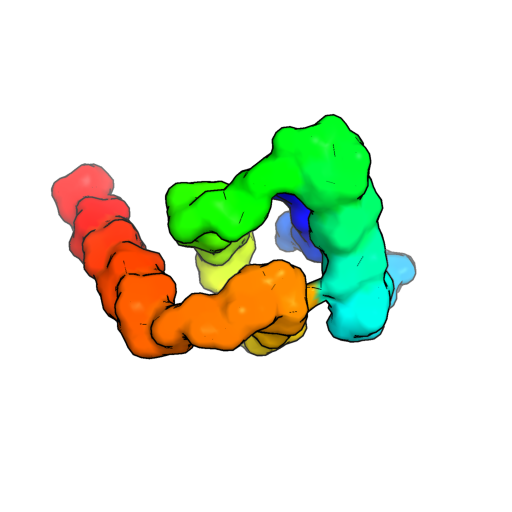7.530 9.673 14.396 1.00 56.91 90 GLU A O 1
ATOM 723 N N . ARG A 1 91 ? 15.928 8.638 15.559 1.00 49.03 91 ARG A N 1
ATOM 724 C CA . ARG A 1 91 ? 16.497 8.943 16.890 1.00 49.03 91 ARG A CA 1
ATOM 725 C C . ARG A 1 91 ? 17.147 7.768 17.631 1.00 49.03 91 ARG A C 1
ATOM 727 O O . ARG A 1 91 ? 17.544 7.975 18.778 1.00 49.03 91 ARG A O 1
ATOM 734 N N . ASN A 1 92 ? 17.276 6.593 17.013 1.00 40.03 92 ASN A N 1
ATOM 735 C CA . ASN A 1 92 ? 17.940 5.430 17.617 1.00 40.03 92 ASN A CA 1
ATOM 736 C C . ASN A 1 92 ? 19.256 5.080 16.927 1.00 40.03 92 ASN A C 1
ATOM 738 O O . ASN A 1 92 ? 19.259 4.999 15.681 1.00 40.03 92 ASN A O 1
#

Sequence (92 aa):
MQGELLIIFPPTPASDWSFPFIEMVISRLAELINLGFSLKDNVIIDALHMFEHRLDEIGDILWDAFLAIRSGGNVYSLALKFFREACKSERN

Radius of gyration: 13.31 Å; chains: 1; bounding box: 32×28×34 Å

Secondary structure (DSSP, 8-state):
-HHHHHHHS-SS--TTPPPPPHHHHHHHHHHHHHTT----HHHHHHHHHHTGGGHHHHHHHHHHHHHHHHTS--HHHHHHHHHHHHHHHTT-

Organism: NCBI:txid588596

pLDDT: mean 86.41, std 10.39, range [40.03, 95.69]